Protein AF-A0A355XW34-F1 (afdb_monomer_lite)

Secondary structure (DSSP, 8-state):
-EEE--S--SSEEEEEEEEEPGGGT-TTS-----EEEEEEEEE-TTS-EEEEE--EEPTTS-EE--EE-S-SSS-EEEEEEEEEEPSS--TT---TTSEEEEEEE---GGGGGTS-SPPEEEEEEEEEEPP-----------

Structure (mmCIF, N/CA/C/O backbone):
data_AF-A0A355XW34-F1
#
_entry.id   AF-A0A355XW34-F1
#
loop_
_atom_site.group_PDB
_atom_site.id
_atom_site.type_symbol
_atom_site.label_atom_id
_atom_site.label_alt_id
_atom_site.label_comp_id
_atom_site.label_asym_id
_atom_site.label_entity_id
_atom_site.label_seq_id
_atom_site.pdbx_PDB_ins_code
_atom_site.Cartn_x
_atom_site.Cartn_y
_atom_site.Cartn_z
_atom_site.occupancy
_atom_site.B_iso_or_equiv
_atom_site.auth_seq_id
_atom_site.auth_comp_id
_atom_site.auth_asym_id
_atom_site.auth_atom_id
_atom_site.pdbx_PDB_model_num
ATOM 1 N N . MET A 1 1 ? 3.059 8.278 -4.458 1.00 77.88 1 MET A N 1
ATOM 2 C CA . MET A 1 1 ? 1.829 8.080 -5.252 1.00 77.88 1 MET A CA 1
ATOM 3 C C . MET A 1 1 ? 0.678 7.808 -4.298 1.00 77.88 1 MET A C 1
ATOM 5 O O . MET A 1 1 ? 0.913 7.132 -3.307 1.00 77.88 1 MET A O 1
ATOM 9 N N . LYS A 1 2 ? -0.514 8.365 -4.538 1.00 82.12 2 LYS A N 1
ATOM 10 C CA . LYS A 1 2 ? -1.684 8.232 -3.653 1.00 82.12 2 LYS A CA 1
ATOM 11 C C . LYS A 1 2 ? -2.803 7.525 -4.416 1.00 82.12 2 LYS A C 1
ATOM 13 O O . LYS A 1 2 ? -3.147 7.956 -5.510 1.00 82.12 2 LYS A O 1
ATOM 18 N N . PHE A 1 3 ? -3.350 6.472 -3.833 1.00 83.56 3 PHE A N 1
ATOM 19 C CA . PHE A 1 3 ? -4.404 5.644 -4.402 1.00 83.56 3 PHE A CA 1
ATOM 20 C C . PHE A 1 3 ? -5.641 5.714 -3.522 1.00 83.56 3 PHE A C 1
ATOM 22 O O . PHE A 1 3 ? -5.527 5.609 -2.303 1.00 83.56 3 PHE A O 1
ATOM 29 N N . ARG A 1 4 ? -6.819 5.881 -4.121 1.00 82.69 4 ARG A N 1
ATOM 30 C CA . ARG A 1 4 ? -8.092 5.828 -3.393 1.00 82.69 4 ARG A CA 1
ATOM 31 C C . ARG A 1 4 ? -8.431 4.370 -3.077 1.00 82.69 4 ARG A C 1
ATOM 33 O O . ARG A 1 4 ? -8.334 3.522 -3.958 1.00 82.69 4 ARG A O 1
ATOM 40 N N . LEU A 1 5 ? -8.850 4.098 -1.842 1.00 81.31 5 LEU A N 1
ATOM 41 C CA . LEU A 1 5 ? -9.427 2.808 -1.459 1.00 81.31 5 LEU A CA 1
ATOM 42 C C . LEU A 1 5 ? -10.957 2.947 -1.491 1.00 81.31 5 LEU A C 1
ATOM 44 O O . LEU A 1 5 ? -11.540 3.648 -0.662 1.00 81.31 5 LEU A O 1
ATOM 48 N N . ALA A 1 6 ? -11.597 2.354 -2.499 1.00 74.94 6 ALA A N 1
ATOM 49 C CA . ALA A 1 6 ? -13.052 2.373 -2.656 1.00 74.94 6 ALA A CA 1
ATOM 50 C C . ALA A 1 6 ? -13.717 1.244 -1.848 1.00 74.94 6 ALA A C 1
ATOM 52 O O . ALA A 1 6 ? -13.070 0.248 -1.531 1.00 74.94 6 ALA A O 1
ATOM 53 N N . ASP A 1 7 ? -14.993 1.434 -1.497 1.00 73.88 7 ASP A N 1
ATOM 54 C CA . ASP A 1 7 ? -15.876 0.415 -0.899 1.00 73.88 7 ASP A CA 1
ATOM 55 C C . ASP A 1 7 ? -15.342 -0.292 0.359 1.00 73.88 7 ASP A C 1
ATOM 57 O O . ASP A 1 7 ? -15.675 -1.440 0.664 1.00 73.88 7 ASP A O 1
ATOM 61 N N . VAL A 1 8 ? -14.517 0.417 1.129 1.00 78.00 8 VAL A N 1
ATOM 62 C CA . VAL A 1 8 ? -13.959 -0.085 2.384 1.00 78.00 8 VAL A CA 1
ATOM 63 C C . VAL A 1 8 ? -15.063 -0.186 3.436 1.00 78.00 8 VAL A C 1
ATOM 65 O O . VAL A 1 8 ? -15.675 0.817 3.807 1.00 78.00 8 VAL A O 1
ATOM 68 N N . LYS A 1 9 ? -15.314 -1.392 3.953 1.00 78.94 9 LYS A N 1
ATOM 69 C CA . LYS A 1 9 ? -16.219 -1.601 5.092 1.00 78.94 9 LYS A CA 1
ATOM 70 C C . LYS A 1 9 ? -15.447 -1.483 6.407 1.00 78.94 9 LYS A C 1
ATOM 72 O O . LYS A 1 9 ? -14.232 -1.638 6.434 1.00 78.94 9 LYS A O 1
ATOM 77 N N . SER A 1 10 ? -16.148 -1.254 7.515 1.00 77.88 10 SER A N 1
ATOM 78 C CA . SER A 1 10 ? -15.527 -1.271 8.847 1.00 77.88 10 SER A CA 1
ATOM 79 C C . SER A 1 10 ? -15.329 -2.721 9.315 1.00 77.88 10 SER A C 1
ATOM 81 O O . SER A 1 10 ? -16.081 -3.261 10.122 1.00 77.88 10 SER A O 1
ATOM 83 N N . THR A 1 11 ? -14.359 -3.404 8.712 1.00 80.19 11 THR A N 1
ATOM 84 C CA . THR A 1 11 ? -13.912 -4.744 9.115 1.00 80.19 11 THR A CA 1
ATOM 85 C C . THR A 1 11 ? -12.387 -4.833 9.040 1.00 80.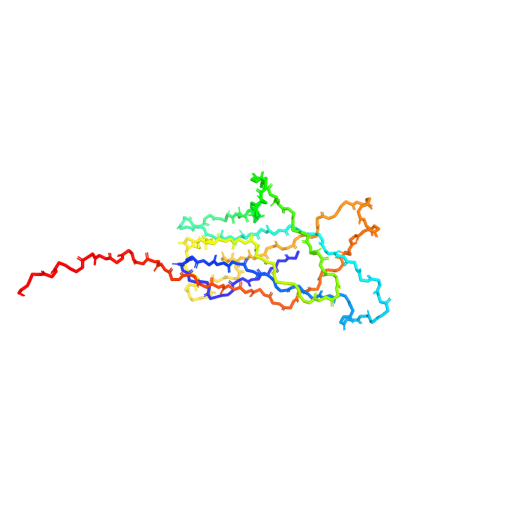19 11 THR A C 1
ATOM 87 O O . THR A 1 11 ? -11.726 -3.894 8.591 1.00 80.19 11 THR A O 1
ATOM 90 N N . ALA A 1 12 ? -11.821 -5.940 9.520 1.00 84.81 12 ALA A N 1
ATOM 91 C CA . ALA A 1 12 ? -10.399 -6.232 9.399 1.00 84.81 12 ALA A CA 1
ATOM 92 C C . ALA A 1 12 ? -10.055 -6.627 7.957 1.00 84.81 12 ALA A C 1
ATOM 94 O O . ALA A 1 12 ? -10.725 -7.478 7.365 1.00 84.81 12 ALA A O 1
ATOM 95 N N . TYR A 1 13 ? -8.992 -6.042 7.411 1.00 85.31 13 TYR A N 1
ATOM 96 C CA . TYR A 1 13 ? -8.445 -6.400 6.108 1.00 85.31 13 TYR A CA 1
ATOM 97 C C . TYR A 1 13 ? -6.949 -6.677 6.192 1.00 85.31 13 TYR A C 1
ATOM 99 O O . TYR A 1 13 ? -6.201 -5.965 6.864 1.00 85.31 13 TYR A O 1
ATOM 107 N N . ASP A 1 14 ? -6.506 -7.657 5.413 1.00 87.19 14 ASP A N 1
ATOM 108 C CA . ASP A 1 14 ? -5.125 -7.698 4.955 1.00 87.19 14 ASP A CA 1
ATOM 109 C C . ASP A 1 14 ? -5.027 -6.816 3.701 1.00 87.19 14 ASP A C 1
ATOM 111 O O . ASP A 1 14 ? -5.652 -7.090 2.670 1.00 87.19 14 ASP A O 1
ATOM 115 N N . VAL A 1 15 ? -4.280 -5.718 3.812 1.00 86.19 15 VAL A N 1
ATOM 116 C CA . VAL A 1 15 ? -4.051 -4.765 2.722 1.00 86.19 15 VAL A CA 1
ATOM 117 C C . VAL A 1 15 ? -2.803 -5.202 1.974 1.00 86.19 15 VAL A C 1
ATOM 119 O O . VAL A 1 15 ? -1.700 -5.139 2.520 1.00 86.19 15 VAL A O 1
ATOM 122 N N . CYS A 1 16 ? -2.965 -5.617 0.723 1.00 87.69 16 CYS A N 1
ATOM 123 C CA . CYS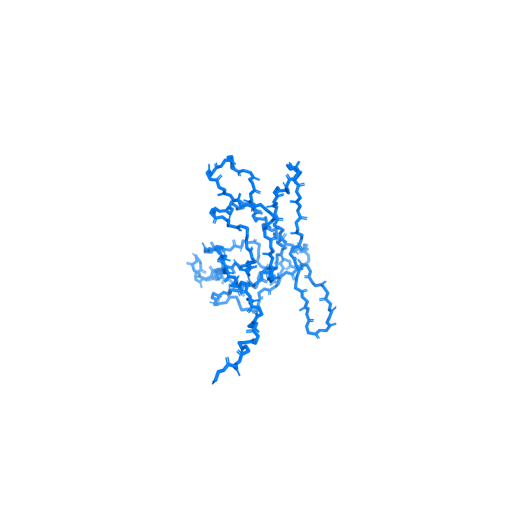 A 1 16 ? -1.874 -6.064 -0.134 1.00 87.69 16 CYS A CA 1
ATOM 124 C C . CYS A 1 16 ? -1.741 -5.174 -1.371 1.00 87.69 16 CYS A C 1
ATOM 126 O O . CYS A 1 16 ? -2.718 -4.609 -1.860 1.00 87.69 16 CYS A O 1
ATOM 128 N N . VAL A 1 17 ? -0.534 -5.096 -1.918 1.00 87.81 17 VAL A N 1
ATOM 129 C CA . VAL A 1 17 ? -0.273 -4.507 -3.234 1.00 87.81 17 VAL A CA 1
ATOM 130 C C . VAL A 1 17 ? 0.320 -5.563 -4.153 1.00 87.81 17 VAL A C 1
ATOM 132 O O . VAL A 1 17 ? 1.177 -6.340 -3.732 1.00 87.81 17 VAL A O 1
ATOM 135 N N . VAL A 1 18 ? -0.145 -5.587 -5.399 1.00 86.94 18 VAL A N 1
ATOM 136 C CA . VAL A 1 18 ? 0.409 -6.430 -6.458 1.00 86.94 18 VAL A CA 1
ATOM 137 C C . VAL A 1 18 ? 1.363 -5.583 -7.288 1.00 86.94 18 VAL A C 1
ATOM 139 O O . VAL A 1 18 ? 0.971 -4.579 -7.890 1.00 86.94 18 VAL A O 1
ATOM 142 N N . LEU A 1 19 ? 2.632 -5.971 -7.273 1.00 85.12 19 LEU A N 1
ATOM 143 C CA . LEU A 1 19 ? 3.716 -5.280 -7.953 1.00 85.12 19 LEU A CA 1
ATOM 144 C C . LEU A 1 19 ? 4.095 -6.034 -9.216 1.00 85.12 19 LEU A C 1
ATOM 146 O O . LEU A 1 19 ? 4.256 -7.254 -9.209 1.00 85.12 19 LEU A O 1
ATOM 150 N N . LEU A 1 20 ? 4.263 -5.274 -10.291 1.00 81.75 20 LEU A N 1
ATOM 151 C CA . LEU A 1 20 ? 4.641 -5.795 -11.591 1.00 81.75 20 LEU A CA 1
ATOM 152 C C . LEU A 1 20 ? 6.150 -5.636 -11.817 1.00 81.75 20 LEU A C 1
ATOM 154 O O . LEU A 1 20 ? 6.715 -4.587 -11.483 1.00 81.75 20 LEU A O 1
ATOM 158 N N . PRO A 1 21 ? 6.825 -6.640 -12.391 1.00 77.50 21 PRO A N 1
ATOM 159 C CA . PRO A 1 21 ? 8.219 -6.521 -12.800 1.00 77.50 21 PRO A CA 1
ATOM 160 C C . PRO A 1 21 ? 8.387 -5.552 -13.985 1.00 77.50 21 PRO A C 1
ATOM 162 O O . PRO A 1 21 ? 7.462 -5.315 -14.762 1.00 77.50 21 PRO A O 1
ATOM 165 N N . GLN A 1 22 ? 9.579 -4.961 -14.126 1.00 73.94 22 GLN A N 1
ATOM 166 C CA . GLN A 1 22 ? 9.849 -3.955 -15.174 1.00 73.94 22 GLN A CA 1
ATOM 167 C C . GLN A 1 22 ? 9.909 -4.544 -16.583 1.00 73.94 22 GLN A C 1
ATOM 169 O O . GLN A 1 22 ? 9.676 -3.836 -17.558 1.00 73.94 22 GLN A O 1
ATOM 174 N N . ASN A 1 23 ? 10.181 -5.844 -16.676 1.00 71.56 23 ASN A N 1
ATOM 175 C CA . ASN A 1 23 ? 10.228 -6.588 -17.932 1.00 71.56 23 ASN A CA 1
ATOM 176 C C . ASN A 1 23 ? 8.883 -6.610 -18.686 1.00 71.56 23 ASN A C 1
ATOM 178 O O . ASN A 1 23 ? 8.866 -6.932 -19.869 1.00 71.56 23 ASN A O 1
ATOM 182 N N . ILE A 1 24 ? 7.768 -6.259 -18.031 1.00 72.00 24 ILE A N 1
ATOM 183 C CA . ILE A 1 24 ? 6.450 -6.148 -18.672 1.00 72.00 24 ILE A CA 1
ATOM 184 C C . ILE A 1 24 ? 6.390 -4.959 -19.635 1.00 72.00 24 ILE A C 1
ATOM 186 O O . ILE A 1 24 ? 5.700 -5.032 -20.649 1.00 72.00 24 ILE A O 1
ATOM 190 N N . THR A 1 25 ? 7.089 -3.863 -19.331 1.00 70.44 25 THR A N 1
ATOM 191 C CA . THR A 1 25 ? 7.111 -2.670 -20.188 1.00 70.44 25 THR A CA 1
ATOM 192 C C . THR A 1 25 ? 8.360 -2.593 -21.054 1.00 70.44 25 THR A C 1
ATOM 194 O O . THR A 1 25 ? 8.281 -2.078 -22.167 1.00 70.44 25 THR A O 1
ATOM 197 N N . ASP A 1 26 ? 9.489 -3.117 -20.576 1.00 69.94 26 ASP A N 1
ATOM 198 C CA . ASP A 1 26 ? 10.754 -3.141 -21.308 1.00 69.94 26 ASP A CA 1
ATOM 199 C C . ASP A 1 26 ? 11.464 -4.497 -21.123 1.00 69.94 26 ASP A C 1
ATOM 201 O O . ASP A 1 26 ? 12.061 -4.737 -20.068 1.00 69.94 26 ASP A O 1
ATOM 205 N N . PRO A 1 27 ? 11.421 -5.391 -22.130 1.00 68.69 27 PRO A N 1
ATOM 206 C CA . PRO A 1 27 ? 12.035 -6.717 -22.062 1.00 68.69 27 PRO A CA 1
ATOM 207 C C . PRO A 1 27 ? 13.558 -6.702 -21.863 1.00 68.69 27 PRO A C 1
ATOM 209 O O . PRO A 1 27 ? 14.110 -7.699 -21.399 1.00 68.69 27 PRO A O 1
ATOM 212 N N . GLU A 1 28 ? 14.239 -5.604 -22.209 1.00 67.38 28 GLU A N 1
ATOM 213 C CA . GLU A 1 28 ? 15.695 -5.464 -22.068 1.00 67.38 28 GLU A CA 1
ATOM 214 C C . GLU A 1 28 ? 16.103 -4.732 -20.780 1.00 67.38 28 GLU A C 1
ATOM 216 O O . GLU A 1 28 ? 17.293 -4.654 -20.449 1.00 67.38 28 GLU A O 1
ATOM 221 N N . ALA A 1 29 ? 15.139 -4.211 -20.015 1.00 65.38 29 ALA A N 1
ATOM 222 C CA . ALA A 1 29 ? 15.429 -3.523 -18.770 1.00 65.38 29 ALA A CA 1
ATOM 223 C C . ALA A 1 29 ? 16.057 -4.472 -17.742 1.00 65.38 29 ALA A C 1
ATOM 225 O O . ALA A 1 29 ? 15.572 -5.571 -17.467 1.00 65.38 29 ALA A O 1
ATOM 226 N N . ALA A 1 30 ? 17.130 -4.004 -17.100 1.00 64.62 30 ALA A N 1
ATOM 227 C CA . ALA A 1 30 ? 17.755 -4.723 -16.000 1.00 64.62 30 ALA A CA 1
ATOM 228 C C . ALA A 1 30 ? 16.735 -4.939 -14.868 1.00 64.62 30 ALA A C 1
ATOM 230 O O . ALA A 1 30 ? 16.331 -3.981 -14.204 1.00 64.62 30 ALA A O 1
ATOM 231 N N . ALA A 1 31 ? 16.356 -6.197 -14.634 1.00 66.62 31 ALA A N 1
ATOM 232 C CA . ALA A 1 31 ? 15.427 -6.588 -13.583 1.00 66.62 31 ALA A CA 1
ATOM 233 C C . ALA A 1 31 ? 16.015 -6.239 -12.206 1.00 66.62 31 ALA A C 1
ATOM 235 O O . ALA A 1 31 ? 16.870 -6.944 -11.666 1.00 66.62 31 ALA A O 1
ATOM 236 N N . LYS A 1 32 ? 15.576 -5.110 -11.645 1.00 72.75 32 LYS A N 1
ATOM 237 C CA . LYS A 1 32 ? 15.990 -4.627 -10.325 1.00 72.75 32 LYS A CA 1
ATOM 238 C C . LYS A 1 32 ? 14.822 -4.692 -9.347 1.00 72.75 32 LYS A C 1
ATOM 240 O O . LYS A 1 32 ? 13.714 -4.307 -9.719 1.00 72.75 32 LYS A O 1
ATOM 245 N N . PRO A 1 33 ? 15.062 -5.113 -8.095 1.00 74.56 33 PRO A N 1
ATOM 246 C CA . PRO A 1 33 ? 14.031 -5.128 -7.067 1.00 74.56 33 PRO A CA 1
ATOM 247 C C . PRO A 1 33 ? 13.534 -3.714 -6.738 1.00 74.56 33 PRO A C 1
ATOM 249 O O . PRO A 1 33 ? 14.206 -2.710 -7.009 1.00 74.56 33 PRO A O 1
ATOM 252 N N . TYR A 1 34 ? 12.367 -3.630 -6.106 1.00 77.69 34 TYR A N 1
ATOM 253 C CA . TYR A 1 34 ? 11.765 -2.378 -5.657 1.00 77.69 34 TYR A CA 1
ATOM 254 C C . TYR A 1 34 ? 11.972 -2.182 -4.161 1.00 77.69 34 TYR A C 1
ATOM 256 O O . TYR A 1 34 ? 11.950 -3.142 -3.395 1.00 77.69 34 TYR A O 1
ATOM 264 N N . GLN A 1 35 ? 12.123 -0.924 -3.746 1.00 80.88 35 GLN A N 1
ATOM 265 C CA . GLN A 1 35 ? 12.163 -0.535 -2.338 1.00 80.88 35 GLN A CA 1
ATOM 266 C C . GLN A 1 35 ? 11.208 0.632 -2.093 1.00 80.88 35 GLN A C 1
ATOM 268 O O . GLN A 1 35 ? 11.396 1.740 -2.611 1.00 80.88 35 GLN A O 1
ATOM 273 N N . PHE A 1 36 ? 10.190 0.408 -1.268 1.00 82.56 36 PHE A N 1
ATOM 274 C CA . PHE A 1 36 ? 9.137 1.391 -1.044 1.00 82.56 36 PHE A CA 1
ATOM 275 C C . PHE A 1 36 ? 8.613 1.391 0.390 1.00 82.56 36 PHE A C 1
ATOM 277 O O . PHE A 1 36 ? 8.857 0.489 1.182 1.00 82.56 36 PHE A O 1
ATOM 284 N N . LYS A 1 37 ? 7.927 2.473 0.736 1.00 85.44 37 LYS A N 1
ATOM 285 C CA . LYS A 1 37 ? 7.165 2.669 1.965 1.00 85.44 37 LYS A CA 1
ATOM 286 C C . LYS A 1 37 ? 5.694 2.755 1.604 1.00 85.44 37 LYS A C 1
ATOM 288 O O . LYS A 1 37 ? 5.355 3.253 0.528 1.00 85.44 37 LYS A O 1
ATOM 293 N N . ALA A 1 38 ? 4.848 2.297 2.510 1.00 85.56 38 ALA A N 1
ATOM 294 C CA . ALA A 1 38 ? 3.409 2.369 2.362 1.00 85.56 38 ALA A CA 1
ATOM 295 C C . ALA A 1 38 ? 2.788 3.025 3.597 1.00 85.56 38 ALA A C 1
ATOM 297 O O . ALA A 1 38 ? 3.181 2.726 4.722 1.00 85.56 38 ALA A O 1
ATOM 298 N N . ASP A 1 39 ? 1.812 3.896 3.382 1.00 86.44 39 ASP A N 1
ATOM 299 C CA . ASP A 1 39 ? 1.057 4.553 4.442 1.00 86.44 39 ASP A CA 1
ATOM 300 C C . ASP A 1 39 ? -0.434 4.534 4.083 1.00 86.44 39 ASP A C 1
ATOM 302 O O . ASP A 1 39 ? -0.822 4.966 2.998 1.00 86.44 39 ASP A O 1
ATOM 306 N N . ILE A 1 40 ? -1.280 4.040 4.984 1.00 84.56 40 ILE A N 1
ATOM 307 C CA . ILE A 1 40 ? -2.739 4.060 4.838 1.00 84.56 40 ILE A CA 1
ATOM 308 C C . ILE A 1 40 ? -3.266 5.313 5.529 1.00 84.56 40 ILE A C 1
ATOM 310 O O . ILE A 1 40 ? -3.253 5.417 6.752 1.00 84.56 40 ILE A O 1
ATOM 314 N N . GLY A 1 41 ? -3.747 6.269 4.751 1.00 84.06 41 GLY A N 1
ATOM 315 C CA . GLY A 1 41 ? -4.520 7.390 5.254 1.00 84.06 41 GLY A CA 1
ATOM 316 C C . GLY A 1 41 ? -5.993 7.040 5.389 1.00 84.06 41 GLY A C 1
ATOM 317 O O . GLY A 1 41 ? -6.581 6.438 4.490 1.00 84.06 41 GLY A O 1
ATOM 318 N N . TYR A 1 42 ? -6.586 7.435 6.507 1.00 82.88 42 TYR A N 1
ATOM 319 C CA . TYR A 1 42 ? -7.996 7.226 6.803 1.00 82.88 42 TYR A CA 1
ATOM 320 C C . TYR A 1 42 ? -8.551 8.381 7.636 1.00 82.88 42 TYR A C 1
ATOM 322 O O . TYR A 1 42 ? -7.803 9.110 8.289 1.00 82.88 42 TYR A O 1
ATOM 330 N N . ILE A 1 43 ? -9.869 8.538 7.629 1.00 78.9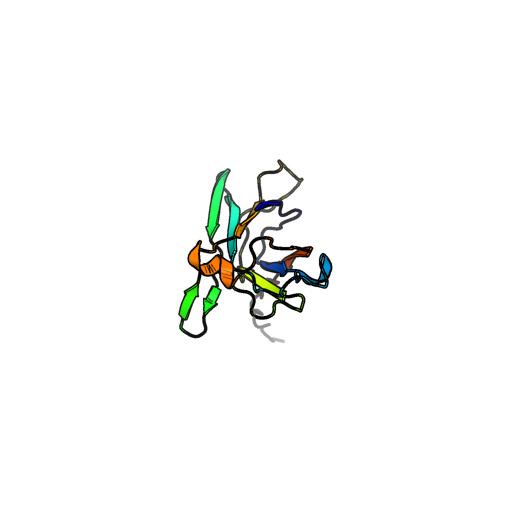4 43 ILE A N 1
ATOM 331 C CA . ILE A 1 43 ? -10.579 9.451 8.524 1.00 78.94 43 ILE A CA 1
ATOM 332 C C . ILE A 1 43 ? -11.127 8.641 9.701 1.00 78.94 43 ILE A C 1
ATOM 334 O O . ILE A 1 43 ? -11.751 7.595 9.506 1.00 78.94 43 ILE A O 1
ATOM 338 N N . ASP A 1 44 ? -10.842 9.080 10.927 1.00 74.31 44 ASP A N 1
ATOM 339 C CA . ASP A 1 44 ? -11.376 8.431 12.126 1.00 74.31 44 ASP A CA 1
ATOM 340 C C . ASP A 1 44 ? -12.845 8.798 12.393 1.00 74.31 44 ASP A C 1
ATOM 342 O O . ASP A 1 44 ? -13.435 9.630 11.705 1.00 74.31 44 ASP A O 1
ATOM 346 N N . GLU A 1 45 ? -13.446 8.171 13.404 1.00 74.75 45 GLU A N 1
ATOM 347 C CA . GLU A 1 45 ? -14.841 8.412 13.807 1.00 74.75 45 GLU A CA 1
ATOM 348 C C . GLU A 1 45 ? -15.124 9.879 14.182 1.00 74.75 45 GLU A C 1
ATOM 350 O O . GLU A 1 45 ? -16.260 10.334 14.085 1.00 74.75 45 GLU A O 1
ATOM 355 N N . ASN A 1 46 ? -14.089 10.639 14.553 1.00 74.94 46 ASN A N 1
ATOM 356 C CA . ASN A 1 46 ? -14.180 12.052 14.913 1.00 74.94 46 ASN A CA 1
ATOM 357 C C . ASN A 1 46 ? -13.960 12.987 13.710 1.00 74.94 46 ASN A C 1
ATOM 359 O O . ASN A 1 46 ? -13.874 14.203 13.883 1.00 74.94 46 ASN A O 1
ATOM 363 N N . GLY A 1 47 ? -13.821 12.447 12.494 1.00 70.62 47 GLY A N 1
ATOM 364 C CA . GLY A 1 47 ? -13.544 13.229 11.291 1.00 70.62 47 GLY A CA 1
ATOM 365 C C . GLY A 1 47 ? -12.082 13.674 11.155 1.00 70.62 47 GLY A C 1
ATOM 366 O O . GLY A 1 47 ? -11.759 14.456 10.257 1.00 70.62 47 GLY A O 1
ATOM 367 N N . ALA A 1 48 ? -11.172 13.194 12.011 1.00 78.19 48 ALA A N 1
ATOM 368 C CA . ALA A 1 48 ? -9.764 13.562 11.952 1.00 78.19 48 ALA A CA 1
ATOM 369 C C . ALA A 1 48 ? -9.008 12.698 10.932 1.00 78.19 48 ALA A C 1
ATOM 371 O O . ALA A 1 48 ? -9.061 11.466 10.962 1.00 78.19 48 ALA A O 1
ATOM 372 N N . LYS A 1 49 ? -8.243 13.347 10.043 1.00 80.00 49 LYS A N 1
ATOM 373 C CA . LYS A 1 49 ? -7.357 12.662 9.090 1.00 80.00 49 LYS A CA 1
ATOM 374 C C . LYS A 1 49 ? -6.185 12.037 9.848 1.00 80.00 49 LYS A C 1
ATOM 376 O O . LYS A 1 49 ? -5.360 12.748 10.421 1.00 80.00 49 LYS A O 1
ATOM 381 N N . LYS A 1 50 ? -6.092 10.711 9.823 1.00 82.00 50 LYS A N 1
ATOM 382 C CA . LYS A 1 50 ? -4.990 9.928 10.388 1.00 82.00 50 LYS A CA 1
ATOM 383 C C . LYS A 1 50 ? -4.242 9.190 9.286 1.00 82.00 50 LYS A C 1
ATOM 385 O O . LYS A 1 50 ? -4.772 8.913 8.214 1.00 82.00 50 LYS A O 1
ATOM 390 N N . SER A 1 51 ? -2.979 8.886 9.559 1.00 83.44 51 SER A N 1
ATOM 391 C CA . SER A 1 51 ? -2.125 8.089 8.682 1.00 83.44 51 SER A CA 1
ATOM 392 C C . SER A 1 51 ? -1.524 6.951 9.489 1.00 83.44 51 SER A C 1
ATOM 394 O O . SER A 1 51 ? -0.935 7.176 10.546 1.00 83.44 51 SER A O 1
ATOM 396 N N . TYR A 1 52 ? -1.680 5.732 8.995 1.00 82.88 52 TYR A N 1
ATOM 397 C CA . TYR A 1 52 ? -1.061 4.533 9.525 1.00 82.88 52 TYR A CA 1
ATOM 398 C C . TYR A 1 52 ? 0.123 4.155 8.646 1.00 82.88 52 TYR A C 1
ATOM 400 O O . TYR A 1 52 ? -0.051 3.786 7.486 1.00 82.88 52 TYR A O 1
ATOM 408 N N . THR A 1 53 ? 1.330 4.235 9.198 1.00 84.50 53 THR A N 1
ATOM 409 C CA . THR A 1 53 ? 2.522 3.747 8.505 1.00 84.50 53 THR A CA 1
ATOM 410 C C . THR A 1 53 ? 2.537 2.229 8.516 1.00 84.50 53 THR A C 1
ATOM 412 O O . THR A 1 53 ? 2.657 1.606 9.574 1.00 84.50 53 THR A O 1
ATOM 415 N N . CYS A 1 54 ? 2.436 1.646 7.323 1.00 80.81 54 CYS A N 1
ATOM 416 C CA . CYS A 1 54 ? 2.508 0.212 7.124 1.00 80.81 54 CYS A CA 1
ATOM 417 C C . CYS A 1 54 ? 3.905 -0.281 7.491 1.00 80.81 54 CYS A C 1
ATOM 419 O O . CYS A 1 54 ? 4.926 0.274 7.074 1.00 80.81 54 CYS A O 1
ATOM 421 N N . SER A 1 55 ? 3.952 -1.345 8.276 1.00 76.62 55 SER A N 1
ATOM 422 C CA . SER A 1 55 ? 5.198 -1.983 8.669 1.00 76.62 55 SER A CA 1
ATOM 423 C C . SER A 1 55 ? 4.965 -3.467 8.820 1.00 76.62 55 SER A C 1
ATOM 425 O O . SER A 1 55 ? 3.965 -3.852 9.428 1.00 76.62 55 SER A O 1
ATOM 427 N N . TRP A 1 56 ? 5.905 -4.282 8.355 1.00 66.19 56 TRP A N 1
ATOM 428 C CA . TRP A 1 56 ? 5.908 -5.693 8.703 1.00 66.19 56 TRP A CA 1
ATOM 429 C C . TRP A 1 56 ? 6.804 -5.940 9.914 1.00 66.19 56 TRP A C 1
ATOM 431 O O . TRP A 1 56 ? 7.739 -5.182 10.206 1.00 66.19 56 TRP A O 1
ATOM 441 N N . ILE A 1 57 ? 6.530 -7.040 10.604 1.00 61.81 57 ILE A N 1
ATOM 442 C CA . ILE A 1 57 ? 7.428 -7.605 11.607 1.00 61.81 57 ILE A CA 1
ATOM 443 C C . ILE A 1 57 ? 8.242 -8.684 10.898 1.00 61.81 57 ILE A C 1
ATOM 445 O O . ILE A 1 57 ? 7.679 -9.627 10.353 1.00 61.81 57 ILE A O 1
ATOM 449 N N . ASP A 1 58 ? 9.555 -8.483 10.836 1.00 59.34 58 ASP A N 1
ATOM 450 C CA . ASP A 1 58 ? 10.488 -9.467 10.284 1.00 59.34 58 ASP A CA 1
ATOM 451 C C . ASP A 1 58 ? 10.622 -10.655 11.257 1.00 59.34 58 ASP A C 1
ATOM 453 O O . ASP A 1 58 ? 10.361 -10.491 12.450 1.00 59.34 58 ASP A O 1
ATOM 457 N N . GLU A 1 59 ? 11.107 -11.815 10.807 1.00 57.00 59 GLU A N 1
ATOM 458 C CA . GLU A 1 59 ? 11.303 -13.029 11.632 1.00 57.00 59 GLU A CA 1
ATOM 459 C C . GLU A 1 59 ? 12.170 -12.767 12.882 1.00 57.00 59 GLU A C 1
ATOM 461 O O . GLU A 1 59 ? 12.102 -13.475 13.883 1.00 57.00 59 GLU A O 1
ATOM 466 N N . LYS A 1 60 ? 12.962 -11.688 12.854 1.00 62.91 60 LYS A N 1
ATOM 467 C CA . LYS A 1 60 ? 13.796 -11.196 13.962 1.00 62.91 60 LYS A CA 1
ATOM 468 C C . LYS A 1 60 ? 13.106 -10.154 14.859 1.00 62.91 60 LYS A C 1
ATOM 470 O O . LYS A 1 60 ? 13.799 -9.411 15.554 1.00 62.91 60 LYS A O 1
ATOM 475 N N . ASN A 1 61 ? 11.777 -10.036 14.815 1.00 56.53 61 ASN A N 1
ATOM 476 C CA . ASN A 1 61 ? 10.968 -9.042 15.538 1.00 56.53 61 ASN A CA 1
ATOM 477 C C . ASN A 1 61 ? 11.357 -7.573 15.284 1.00 56.53 61 ASN A C 1
ATOM 479 O O . ASN A 1 61 ? 11.070 -6.684 16.088 1.00 56.53 61 ASN A O 1
ATOM 483 N N . LYS A 1 62 ? 12.008 -7.276 14.154 1.00 57.16 62 LYS A N 1
ATOM 484 C CA . LYS A 1 62 ? 12.325 -5.896 13.774 1.00 57.16 62 LYS A CA 1
ATOM 485 C C . LYS A 1 62 ? 11.178 -5.322 12.954 1.00 57.16 62 LYS A C 1
ATOM 487 O O . LYS A 1 62 ? 10.822 -5.871 11.915 1.00 57.16 62 LYS A O 1
ATOM 492 N N . LYS A 1 63 ? 10.624 -4.199 13.419 1.00 62.03 63 LYS A N 1
ATOM 493 C CA . LYS A 1 63 ? 9.613 -3.426 12.690 1.00 62.03 63 LYS A CA 1
ATOM 494 C C . LYS A 1 63 ? 10.279 -2.775 11.480 1.00 62.03 63 LYS A C 1
ATOM 496 O O . LYS A 1 63 ? 11.008 -1.793 11.626 1.00 62.03 63 LYS A O 1
ATOM 501 N N . GLN A 1 64 ? 10.060 -3.336 10.296 1.00 67.31 64 GLN A N 1
ATOM 502 C CA . GLN A 1 64 ? 10.545 -2.751 9.052 1.00 67.31 64 GLN A CA 1
ATOM 503 C C . GLN A 1 64 ? 9.434 -1.907 8.431 1.00 67.31 64 GLN A C 1
ATOM 505 O O . GLN A 1 64 ? 8.310 -2.362 8.251 1.00 67.31 64 GLN A O 1
ATOM 510 N N . THR A 1 65 ? 9.751 -0.649 8.132 1.00 67.50 65 THR A N 1
ATOM 511 C CA . THR A 1 65 ? 8.845 0.283 7.434 1.00 67.50 65 THR A CA 1
ATOM 512 C C . THR A 1 65 ? 9.105 0.323 5.933 1.00 67.50 65 THR A C 1
ATOM 514 O O . THR A 1 65 ? 8.353 0.945 5.190 1.00 67.50 65 THR A O 1
ATOM 517 N N . LYS A 1 66 ? 10.193 -0.310 5.485 1.00 76.25 66 LYS A N 1
ATOM 518 C CA . LYS A 1 66 ? 10.575 -0.410 4.082 1.00 76.25 66 LYS A CA 1
ATOM 519 C C . LYS A 1 66 ? 10.257 -1.814 3.590 1.00 76.25 66 LYS A C 1
ATOM 521 O O . LYS A 1 66 ? 10.731 -2.786 4.168 1.00 76.25 66 LYS A O 1
ATOM 526 N N . PHE A 1 67 ? 9.487 -1.879 2.520 1.00 75.12 67 PHE A N 1
ATOM 527 C CA . PHE A 1 67 ? 9.168 -3.090 1.790 1.00 75.12 67 PHE A CA 1
ATOM 528 C C . PHE A 1 67 ? 10.173 -3.233 0.654 1.00 75.12 67 PHE A C 1
ATOM 530 O O . PHE A 1 67 ? 10.365 -2.290 -0.120 1.00 75.12 67 PHE A O 1
ATOM 537 N N . ASN A 1 68 ? 10.801 -4.402 0.572 1.00 73.38 68 ASN A N 1
ATOM 538 C CA . ASN A 1 68 ? 11.696 -4.767 -0.516 1.00 73.38 68 ASN A CA 1
ATOM 539 C C . ASN A 1 68 ? 11.097 -5.971 -1.235 1.00 73.38 68 ASN A C 1
ATOM 541 O O . ASN A 1 68 ? 10.744 -6.944 -0.570 1.00 73.38 68 ASN A O 1
ATOM 545 N N . THR A 1 69 ? 11.005 -5.920 -2.561 1.00 68.88 69 THR A N 1
ATOM 546 C CA . THR A 1 69 ? 10.691 -7.124 -3.339 1.00 68.88 69 THR A CA 1
ATOM 547 C C . THR A 1 69 ? 11.961 -7.947 -3.516 1.00 68.88 69 THR A C 1
ATOM 549 O O . THR A 1 69 ? 13.042 -7.395 -3.735 1.00 68.88 69 THR A O 1
ATOM 552 N N . ASN A 1 70 ? 11.851 -9.267 -3.378 1.00 63.22 70 ASN A N 1
ATOM 553 C CA . ASN A 1 70 ? 12.993 -10.170 -3.557 1.00 63.22 70 ASN A CA 1
ATOM 554 C C . ASN A 1 70 ? 13.152 -10.613 -5.013 1.00 63.22 70 ASN A C 1
ATOM 556 O O . ASN A 1 70 ? 14.279 -10.839 -5.450 1.00 63.22 70 ASN A O 1
ATOM 560 N N . ASP A 1 71 ? 12.049 -10.711 -5.758 1.00 67.69 71 ASP A N 1
ATOM 561 C CA . ASP A 1 71 ? 12.050 -11.184 -7.138 1.00 67.69 71 ASP A CA 1
ATOM 562 C C . ASP A 1 71 ? 11.706 -10.040 -8.109 1.00 67.69 71 ASP A C 1
ATOM 564 O O . ASP A 1 71 ? 10.599 -9.502 -8.062 1.00 67.69 71 ASP A O 1
ATOM 568 N N . PRO A 1 72 ? 12.650 -9.613 -8.964 1.00 68.12 72 PRO A N 1
ATOM 569 C CA . PRO A 1 72 ? 12.414 -8.557 -9.940 1.00 68.12 72 PRO A CA 1
ATOM 570 C C . PRO A 1 72 ? 11.860 -9.056 -11.284 1.00 68.12 72 PRO A C 1
ATOM 572 O O . PRO A 1 72 ? 11.618 -8.229 -12.164 1.00 68.12 72 PRO A O 1
ATOM 575 N N . LEU A 1 73 ? 11.708 -10.371 -11.476 1.00 70.50 73 LEU A N 1
ATOM 576 C CA . LEU A 1 73 ? 11.273 -10.989 -12.736 1.00 70.50 73 LEU A CA 1
ATOM 577 C C . LEU A 1 73 ? 9.825 -11.483 -12.696 1.00 70.50 73 LEU A C 1
ATOM 579 O O . LEU A 1 73 ? 9.212 -11.630 -13.755 1.00 70.50 73 LEU A O 1
ATOM 583 N N . HIS A 1 74 ? 9.281 -11.709 -11.502 1.00 74.62 74 HIS A N 1
ATOM 584 C CA . HIS A 1 74 ? 7.926 -12.208 -11.293 1.00 74.62 74 HIS A CA 1
ATOM 585 C C . HIS A 1 74 ? 7.027 -11.166 -10.620 1.00 74.62 74 HIS A C 1
ATOM 587 O O . HIS A 1 74 ? 7.491 -10.197 -10.019 1.00 74.62 74 HIS A O 1
ATOM 593 N N . VAL A 1 75 ? 5.714 -11.371 -10.740 1.00 75.25 75 VAL A N 1
ATOM 594 C CA . VAL A 1 75 ? 4.709 -10.582 -10.020 1.00 75.25 75 VAL A CA 1
ATOM 595 C C . VAL A 1 75 ? 4.816 -10.892 -8.529 1.00 75.25 75 VAL A C 1
ATOM 597 O O . VAL A 1 75 ? 4.728 -12.054 -8.136 1.00 75.25 75 VAL A O 1
ATOM 600 N N . ASP A 1 76 ? 4.971 -9.855 -7.707 1.00 80.88 76 ASP A N 1
ATOM 601 C CA . ASP A 1 76 ? 5.107 -9.992 -6.256 1.00 80.88 76 ASP A CA 1
ATOM 602 C C . ASP A 1 76 ? 3.881 -9.399 -5.550 1.00 80.88 76 ASP A C 1
ATOM 604 O O . ASP A 1 76 ? 3.456 -8.277 -5.838 1.00 80.88 76 ASP A O 1
ATOM 608 N N . THR A 1 77 ? 3.288 -10.158 -4.628 1.00 84.12 77 THR A N 1
ATOM 609 C CA . THR A 1 77 ? 2.160 -9.690 -3.810 1.00 84.12 77 THR A CA 1
ATOM 610 C C . THR A 1 77 ? 2.664 -9.370 -2.416 1.00 84.12 77 THR A C 1
ATOM 612 O O . THR A 1 77 ? 2.882 -10.261 -1.596 1.00 84.12 77 THR A O 1
ATOM 615 N N . VAL A 1 78 ? 2.789 -8.082 -2.116 1.00 84.19 78 VAL A N 1
ATOM 616 C CA . VAL A 1 78 ? 3.319 -7.615 -0.836 1.00 84.19 78 VAL A CA 1
ATOM 617 C C . VAL A 1 78 ? 2.169 -7.280 0.104 1.00 84.19 78 VAL A C 1
ATOM 619 O O . VAL A 1 78 ? 1.342 -6.416 -0.189 1.00 84.19 78 VAL A O 1
ATOM 622 N N . VAL A 1 79 ? 2.128 -7.940 1.263 1.00 85.31 79 VAL A N 1
ATOM 623 C CA . VAL A 1 79 ? 1.210 -7.586 2.355 1.00 85.31 79 VAL A CA 1
ATOM 624 C C . VAL A 1 79 ? 1.756 -6.346 3.062 1.00 85.31 79 VAL A C 1
ATOM 626 O O . VAL A 1 79 ? 2.823 -6.388 3.670 1.00 85.31 79 VAL A O 1
ATOM 629 N N . LEU A 1 80 ? 1.033 -5.234 2.974 1.00 84.62 80 LEU A N 1
ATOM 630 C CA . LEU A 1 80 ? 1.431 -3.945 3.540 1.00 84.62 80 LEU A CA 1
ATOM 631 C C . LEU A 1 80 ? 1.001 -3.818 4.998 1.00 84.62 80 LEU A C 1
ATOM 633 O O . LEU A 1 80 ? 1.781 -3.398 5.850 1.00 84.62 80 LEU A O 1
ATOM 637 N N . ALA A 1 81 ? -0.240 -4.195 5.285 1.00 84.06 81 ALA A N 1
ATOM 638 C CA . ALA A 1 81 ? -0.782 -4.215 6.631 1.00 84.06 81 ALA A CA 1
ATOM 639 C C . ALA A 1 81 ? -1.593 -5.494 6.816 1.00 84.06 81 ALA A C 1
ATOM 641 O O . ALA A 1 81 ? -2.402 -5.850 5.960 1.00 84.06 81 ALA A O 1
ATOM 642 N N . LYS A 1 82 ? -1.352 -6.181 7.930 1.00 83.31 82 LYS A N 1
ATOM 643 C CA . LYS A 1 82 ? -2.080 -7.385 8.320 1.00 83.31 82 LYS A CA 1
ATOM 644 C C . LYS A 1 82 ? -3.102 -7.012 9.386 1.00 83.31 82 LYS A C 1
ATOM 646 O O . LYS A 1 82 ? -2.758 -6.251 10.289 1.00 83.31 82 LYS A O 1
ATOM 651 N N . ASP A 1 83 ? -4.315 -7.547 9.283 1.00 82.81 83 ASP A N 1
ATOM 652 C CA . ASP A 1 83 ? -5.384 -7.339 10.271 1.00 82.81 83 ASP A CA 1
ATOM 653 C C . ASP A 1 83 ? -5.696 -5.849 10.538 1.00 82.81 83 ASP A C 1
ATOM 655 O O . ASP A 1 83 ? -6.055 -5.457 11.649 1.00 82.81 83 ASP A O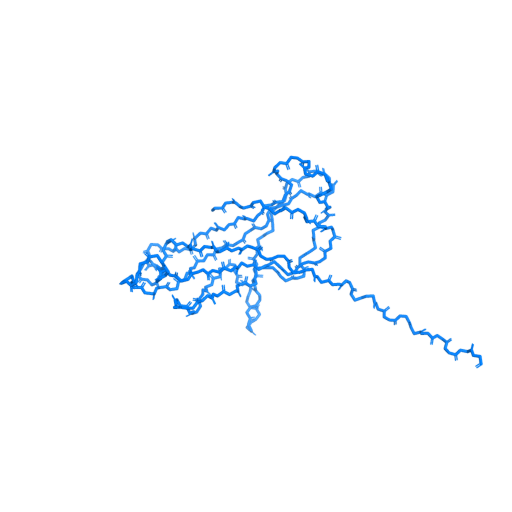 1
ATOM 659 N N . PHE A 1 84 ? -5.554 -4.988 9.523 1.00 83.12 84 PHE A N 1
ATOM 660 C CA . PHE A 1 84 ? -5.845 -3.565 9.668 1.00 83.12 84 PHE A CA 1
ATOM 661 C C . PHE A 1 84 ? -7.358 -3.342 9.688 1.00 83.12 84 PHE A C 1
ATOM 663 O O . PHE A 1 84 ? -8.058 -3.672 8.729 1.00 83.12 84 PHE A O 1
ATOM 670 N N . VAL A 1 85 ? -7.864 -2.775 10.783 1.00 83.62 85 VAL A N 1
ATOM 671 C CA . VAL A 1 85 ? -9.284 -2.453 10.945 1.00 83.62 85 VAL A CA 1
ATOM 672 C C . VAL A 1 85 ? -9.514 -1.004 10.550 1.00 83.62 85 VAL A C 1
ATOM 674 O O . VAL A 1 85 ? -8.970 -0.088 11.168 1.00 83.62 85 VAL A O 1
ATOM 677 N N . PHE A 1 86 ? -10.349 -0.791 9.536 1.00 80.94 86 PHE A N 1
ATOM 678 C CA . PHE A 1 86 ? -10.794 0.554 9.193 1.00 80.94 86 PHE A CA 1
ATOM 679 C C . PHE A 1 86 ? -11.839 1.028 10.219 1.00 80.94 86 PHE A C 1
ATOM 681 O O . PHE A 1 86 ? -12.848 0.341 10.416 1.00 80.94 86 PHE A O 1
ATOM 688 N N . PRO A 1 87 ? -11.621 2.181 10.883 1.00 75.88 87 PRO A N 1
ATOM 689 C CA . PRO A 1 87 ? -12.486 2.635 11.974 1.00 75.88 87 PRO A CA 1
ATOM 690 C C . PRO A 1 87 ? -13.871 3.054 11.480 1.00 75.88 87 PRO A C 1
ATOM 692 O O . PRO A 1 87 ? -14.861 2.892 12.177 1.00 75.88 87 PRO A O 1
ATOM 695 N N . THR A 1 88 ? -13.958 3.556 10.252 1.00 73.81 88 THR A N 1
ATOM 696 C CA . THR A 1 88 ? -15.213 3.966 9.626 1.00 73.81 88 THR A CA 1
ATOM 697 C C . THR A 1 88 ? -15.438 3.153 8.353 1.00 73.81 88 THR A C 1
ATOM 699 O O . THR A 1 88 ? -14.503 2.608 7.764 1.00 73.81 88 THR A O 1
ATOM 702 N N . CYS A 1 89 ? -16.697 3.012 7.942 1.00 73.00 89 CYS A N 1
ATOM 703 C CA . CYS A 1 89 ? -17.027 2.452 6.636 1.00 73.00 89 CYS A CA 1
ATOM 704 C C . CYS A 1 89 ? -17.182 3.585 5.619 1.00 73.00 89 CYS A C 1
ATOM 706 O O . CYS A 1 89 ? -17.688 4.660 5.940 1.00 73.00 89 CYS A O 1
ATOM 708 N N . ASN A 1 90 ? -16.764 3.346 4.380 1.00 69.38 90 ASN A N 1
ATOM 709 C CA . ASN A 1 90 ? -17.026 4.250 3.271 1.00 69.38 90 ASN A CA 1
ATOM 710 C C . ASN A 1 90 ? -18.436 3.989 2.723 1.00 69.38 90 ASN A C 1
ATOM 712 O O . ASN A 1 90 ? -18.607 3.383 1.668 1.00 69.38 90 ASN A O 1
ATOM 716 N N . TRP A 1 91 ? -19.459 4.365 3.489 1.00 56.09 91 TRP A N 1
ATOM 717 C CA . TRP A 1 91 ? -20.852 4.271 3.058 1.00 56.09 91 TRP A CA 1
ATOM 718 C C . TRP A 1 91 ? -21.192 5.518 2.218 1.00 56.09 91 TRP A C 1
ATOM 720 O O . TRP A 1 91 ? -21.034 6.639 2.693 1.00 56.09 91 TRP A O 1
ATOM 730 N N . TYR A 1 92 ? -21.633 5.322 0.968 1.00 51.22 92 TYR A N 1
ATOM 731 C CA . TYR A 1 92 ? -22.054 6.360 0.000 1.00 51.22 92 TYR A CA 1
ATOM 732 C C . TYR A 1 92 ? -20.987 7.252 -0.660 1.00 51.22 92 TYR A C 1
ATOM 734 O O . TYR A 1 92 ? -21.292 8.399 -0.975 1.00 51.22 92 TYR A O 1
ATOM 742 N N . GLU A 1 93 ? -19.768 6.766 -0.927 1.00 54.19 93 GLU A N 1
ATOM 743 C CA . GLU A 1 93 ? -18.757 7.518 -1.709 1.00 54.19 93 GLU A CA 1
ATOM 744 C C . GLU A 1 93 ? -18.586 8.989 -1.277 1.00 54.19 93 GLU A C 1
ATOM 746 O O . GLU A 1 93 ? -18.270 9.864 -2.092 1.00 54.19 93 GLU A O 1
ATOM 751 N N . GLN A 1 94 ? -18.851 9.292 -0.003 1.00 51.94 94 GLN A N 1
ATOM 752 C CA . GLN A 1 94 ? -18.912 10.664 0.462 1.00 51.94 94 GLN A CA 1
ATOM 753 C C . GLN A 1 94 ? -17.489 11.203 0.451 1.00 51.94 94 GLN A C 1
ATOM 755 O O . GLN A 1 94 ? -16.700 10.940 1.339 1.00 51.94 94 GLN A O 1
ATOM 760 N N . THR A 1 95 ? -17.165 11.950 -0.600 1.00 53.47 95 THR A N 1
ATOM 761 C CA . THR A 1 95 ? -15.897 12.641 -0.850 1.00 53.47 95 THR A CA 1
ATOM 762 C C . THR A 1 95 ? -14.659 11.747 -1.049 1.00 53.47 95 THR A C 1
ATOM 764 O O . THR A 1 95 ? -14.378 10.787 -0.336 1.00 53.47 95 THR A O 1
ATOM 767 N N . ASN A 1 96 ? -13.851 12.109 -2.050 1.00 53.88 96 ASN A N 1
ATOM 768 C CA . ASN A 1 96 ? -12.651 11.401 -2.525 1.00 53.88 96 ASN A CA 1
ATOM 769 C C . ASN A 1 96 ? -11.510 11.228 -1.491 1.00 53.88 96 ASN A C 1
ATOM 771 O O . ASN A 1 96 ? -10.415 10.799 -1.857 1.00 53.88 96 ASN A O 1
ATOM 775 N N . GLU A 1 97 ? -11.714 11.575 -0.220 1.00 58.44 97 GLU A N 1
ATOM 776 C CA . GLU A 1 97 ? -10.643 11.719 0.771 1.00 58.44 97 GLU A CA 1
ATOM 777 C C . GLU A 1 97 ? -10.709 10.754 1.958 1.00 58.44 97 GLU A C 1
ATOM 779 O O . GLU A 1 97 ? -9.794 10.772 2.780 1.00 58.44 97 GLU A O 1
ATOM 784 N N . HIS A 1 98 ? -11.735 9.904 2.054 1.00 70.38 98 HIS A N 1
ATOM 785 C CA . HIS A 1 98 ? -11.965 9.117 3.270 1.00 70.38 98 HIS A CA 1
ATOM 786 C C . HIS A 1 98 ? -10.893 8.051 3.521 1.00 70.38 98 HIS A C 1
ATOM 788 O O . HIS A 1 98 ? -10.438 7.904 4.653 1.00 70.38 98 HIS A O 1
ATOM 794 N N . PHE A 1 99 ? -10.443 7.354 2.472 1.00 77.00 99 PHE A N 1
ATOM 795 C CA . PHE A 1 99 ? -9.428 6.304 2.582 1.00 77.00 99 PHE A CA 1
ATOM 796 C C . PHE A 1 99 ? -8.474 6.329 1.397 1.00 77.00 99 PHE A C 1
ATOM 798 O O . PHE A 1 99 ? -8.889 6.309 0.233 1.00 77.00 99 PHE A O 1
ATOM 805 N N . TYR A 1 100 ? -7.178 6.348 1.685 1.00 83.69 100 TYR A N 1
ATOM 806 C CA . TYR A 1 100 ? -6.148 6.355 0.662 1.00 83.69 100 TYR A CA 1
ATOM 807 C C . TYR A 1 100 ? -4.923 5.544 1.064 1.00 83.69 100 TYR A C 1
ATOM 809 O O . TYR A 1 100 ? -4.467 5.602 2.198 1.00 83.69 100 TYR A O 1
ATOM 817 N N . LEU A 1 101 ? -4.334 4.838 0.106 1.00 83.12 101 LEU A N 1
ATOM 818 C CA . LEU A 1 101 ? -3.026 4.218 0.249 1.00 83.12 101 LEU A CA 1
ATOM 819 C C . LEU A 1 101 ? -1.980 5.104 -0.425 1.00 83.12 101 LEU A C 1
ATOM 821 O O . LEU A 1 101 ? -2.075 5.414 -1.610 1.00 83.12 101 LEU A O 1
ATOM 825 N N . THR A 1 102 ? -0.963 5.508 0.319 1.00 84.88 102 THR A N 1
ATOM 826 C CA . THR A 1 102 ? 0.182 6.246 -0.204 1.00 84.88 102 THR A CA 1
ATOM 827 C C . THR A 1 102 ? 1.361 5.299 -0.334 1.00 84.88 102 THR A C 1
ATOM 829 O O . THR A 1 102 ? 1.830 4.754 0.658 1.00 84.88 102 THR A O 1
ATOM 832 N N . LEU A 1 103 ? 1.854 5.113 -1.556 1.00 81.75 103 LEU A N 1
ATOM 833 C 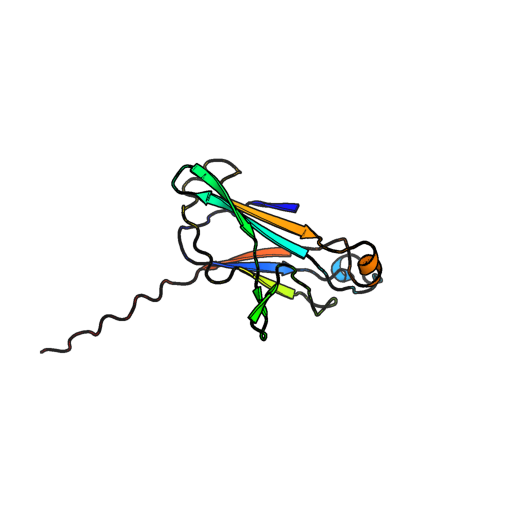CA . LEU A 1 103 ? 3.069 4.355 -1.842 1.00 81.75 103 LEU A CA 1
ATOM 834 C C . LEU A 1 103 ? 4.192 5.321 -2.208 1.00 81.75 103 LEU A C 1
ATOM 836 O O . LEU A 1 103 ? 4.077 6.103 -3.157 1.00 81.75 103 LEU A O 1
ATOM 840 N N . THR A 1 104 ? 5.282 5.272 -1.453 1.00 82.56 104 THR A N 1
ATOM 841 C CA . THR A 1 104 ? 6.423 6.177 -1.594 1.00 82.56 104 THR A CA 1
ATOM 842 C C . THR A 1 104 ? 7.681 5.369 -1.857 1.00 82.56 104 THR A C 1
ATOM 844 O O . THR A 1 104 ? 8.111 4.586 -1.015 1.00 82.56 104 THR A O 1
ATOM 847 N N . CYS A 1 105 ? 8.310 5.577 -3.012 1.00 75.81 105 CYS A N 1
ATOM 848 C CA . CYS A 1 105 ? 9.625 5.011 -3.290 1.00 75.81 105 CYS A CA 1
ATOM 849 C C . CYS A 1 105 ? 10.625 5.514 -2.235 1.00 75.81 105 CYS A C 1
ATOM 851 O O . CYS A 1 105 ? 10.817 6.719 -2.079 1.00 75.81 105 CYS A O 1
ATOM 853 N N . SER A 1 106 ? 11.242 4.596 -1.490 1.00 71.38 106 SER A N 1
ATOM 854 C CA . SER A 1 106 ? 12.067 4.919 -0.319 1.00 71.38 106 SER A CA 1
ATOM 855 C C . SER A 1 106 ? 13.496 4.402 -0.487 1.00 71.38 106 SER A C 1
ATOM 857 O O . SER A 1 106 ? 14.052 3.763 0.416 1.00 71.38 106 SER A O 1
ATOM 859 N N . MET A 1 107 ? 14.101 4.688 -1.635 1.00 70.62 107 MET A N 1
ATOM 860 C CA . MET A 1 107 ? 15.521 4.437 -1.879 1.00 70.62 107 MET A CA 1
ATOM 861 C C . MET A 1 107 ? 16.363 5.691 -1.643 1.00 70.62 107 MET A C 1
ATOM 863 O O . MET A 1 107 ? 15.956 6.808 -1.960 1.00 70.62 107 MET A O 1
ATOM 867 N N . SER A 1 108 ? 17.557 5.497 -1.102 1.00 66.69 108 SER A N 1
ATOM 868 C CA . SER A 1 108 ? 18.602 6.518 -1.056 1.00 66.69 108 SER A CA 1
ATOM 869 C C . SER A 1 108 ? 19.320 6.644 -2.407 1.00 66.69 108 SER A C 1
ATOM 871 O O . SER A 1 108 ? 19.270 5.748 -3.250 1.00 66.69 108 SER A O 1
ATOM 873 N N . ALA A 1 109 ? 20.042 7.748 -2.628 1.00 66.19 109 ALA A N 1
ATOM 874 C CA . ALA A 1 109 ? 20.804 7.952 -3.865 1.00 66.19 109 ALA A CA 1
ATOM 875 C C . ALA A 1 109 ? 21.867 6.858 -4.107 1.00 66.19 109 ALA A C 1
ATOM 877 O O . ALA A 1 109 ? 22.114 6.486 -5.254 1.00 66.19 109 ALA A O 1
ATOM 878 N N . ALA A 1 110 ? 22.446 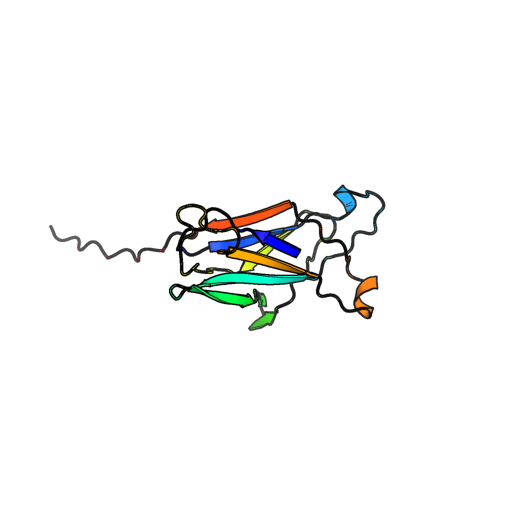6.300 -3.037 1.00 69.38 110 ALA A N 1
ATOM 879 C CA . ALA A 1 110 ? 23.407 5.197 -3.107 1.00 69.38 110 ALA A CA 1
ATOM 880 C C . ALA A 1 110 ? 22.757 3.867 -3.539 1.00 69.38 110 ALA A C 1
ATOM 882 O O . ALA A 1 110 ? 23.374 3.051 -4.221 1.00 69.38 110 ALA A O 1
ATOM 883 N N . GLU A 1 111 ? 21.485 3.674 -3.194 1.00 70.81 111 GLU A N 1
ATOM 884 C CA . GLU A 1 111 ? 20.688 2.482 -3.495 1.00 70.81 111 GLU A CA 1
ATOM 885 C C . GLU A 1 111 ? 20.161 2.453 -4.941 1.00 70.81 111 GLU A C 1
ATOM 887 O O . GLU A 1 111 ? 19.689 1.417 -5.405 1.00 70.81 111 GLU A O 1
ATOM 892 N N . ASN A 1 112 ? 20.323 3.545 -5.696 1.00 68.44 112 ASN A N 1
ATOM 893 C CA . ASN A 1 112 ? 19.864 3.686 -7.084 1.00 68.44 112 ASN A CA 1
ATOM 894 C C . ASN A 1 112 ? 20.534 2.700 -8.065 1.00 68.44 112 ASN A C 1
ATOM 896 O O . ASN A 1 112 ? 20.026 2.424 -9.151 1.00 68.44 112 ASN A O 1
ATOM 900 N N . LYS A 1 113 ? 21.703 2.159 -7.700 1.00 70.31 113 LYS A N 1
ATOM 901 C CA . LYS A 1 113 ? 22.355 1.095 -8.477 1.00 70.31 113 LYS A CA 1
ATOM 902 C C . LYS A 1 113 ? 21.682 -0.265 -8.268 1.00 70.31 113 LYS A C 1
ATOM 904 O O . LYS A 1 113 ? 21.715 -1.082 -9.183 1.00 70.31 113 LYS A O 1
ATOM 909 N N . LYS A 1 114 ? 21.067 -0.482 -7.100 1.00 72.00 114 LYS A N 1
ATOM 910 C CA . LYS A 1 114 ? 20.521 -1.768 -6.648 1.00 72.00 114 LYS A CA 1
ATOM 911 C C . LYS A 1 114 ? 19.010 -1.894 -6.855 1.00 72.00 114 LYS A C 1
ATOM 913 O O . LYS A 1 114 ? 18.559 -2.975 -7.204 1.00 72.00 114 LYS A O 1
ATOM 918 N N . TYR A 1 115 ? 18.252 -0.814 -6.676 1.00 74.00 115 TYR A N 1
ATOM 919 C CA . TYR A 1 115 ? 16.790 -0.830 -6.785 1.00 74.00 115 TYR A CA 1
ATOM 920 C C . TYR A 1 115 ? 16.294 0.047 -7.926 1.00 74.00 115 TYR A C 1
ATOM 922 O O . TYR A 1 115 ? 16.961 1.010 -8.313 1.00 74.00 115 TYR A O 1
ATOM 930 N N . SER A 1 116 ? 15.108 -0.270 -8.442 1.00 73.81 116 SER A N 1
ATOM 931 C CA . SER A 1 116 ? 14.486 0.520 -9.502 1.00 73.81 116 SER A CA 1
ATOM 932 C C . SER A 1 116 ? 13.533 1.590 -8.980 1.00 73.81 116 SER A C 1
ATOM 934 O O . SER A 1 116 ? 12.768 1.358 -8.044 1.00 73.81 116 SER A O 1
ATOM 936 N N . ARG A 1 117 ? 13.606 2.787 -9.578 1.00 72.69 117 ARG A N 1
ATOM 937 C CA . ARG A 1 117 ? 12.770 3.953 -9.228 1.00 72.69 117 ARG A CA 1
ATOM 938 C C . ARG A 1 117 ? 11.325 3.849 -9.717 1.00 72.69 117 ARG A C 1
ATOM 940 O O . ARG A 1 117 ? 10.443 4.194 -8.931 1.00 72.69 117 ARG A O 1
ATOM 947 N N . PRO A 1 118 ? 11.056 3.446 -10.975 1.00 76.19 118 PRO A N 1
ATOM 948 C CA . PRO A 1 118 ? 9.686 3.241 -11.407 1.00 76.19 118 PRO A CA 1
ATOM 949 C C . PRO A 1 118 ? 9.148 1.972 -10.756 1.00 76.19 118 PRO A C 1
ATOM 951 O O . PRO A 1 118 ? 9.673 0.885 -10.985 1.00 76.19 118 PRO A O 1
ATOM 954 N N . ILE A 1 119 ? 8.109 2.135 -9.943 1.00 77.94 119 ILE A N 1
ATOM 955 C CA . ILE A 1 119 ? 7.362 1.030 -9.349 1.00 77.94 119 ILE A CA 1
ATOM 956 C C . ILE A 1 119 ? 6.113 0.835 -10.201 1.00 77.94 119 ILE A C 1
ATOM 958 O O . ILE A 1 119 ? 5.301 1.755 -10.314 1.00 77.94 119 ILE A O 1
ATOM 962 N N . TYR A 1 120 ? 5.967 -0.352 -10.779 1.00 81.25 120 TYR A N 1
ATOM 963 C CA . TYR A 1 120 ? 4.771 -0.731 -11.521 1.00 81.25 120 TYR A CA 1
ATOM 964 C C . TYR A 1 120 ? 3.808 -1.452 -10.584 1.00 81.25 120 TYR A C 1
ATOM 966 O O . TYR A 1 120 ? 4.186 -2.389 -9.880 1.00 81.25 120 TYR A O 1
ATOM 974 N N . ILE A 1 121 ? 2.569 -0.975 -10.546 1.00 84.62 121 ILE A N 1
ATOM 975 C CA . ILE A 1 121 ? 1.517 -1.483 -9.668 1.00 84.62 121 ILE A CA 1
ATOM 976 C C . ILE A 1 121 ? 0.374 -1.917 -10.566 1.00 84.62 121 ILE A C 1
ATOM 978 O O . ILE A 1 121 ? -0.095 -1.117 -11.372 1.00 84.62 121 ILE A O 1
ATOM 982 N N . ASP A 1 122 ? -0.047 -3.167 -10.411 1.00 84.81 122 ASP A N 1
ATOM 983 C CA . ASP A 1 122 ? -1.229 -3.689 -11.092 1.00 84.81 122 ASP A CA 1
ATOM 984 C C . ASP A 1 122 ? -2.486 -3.279 -10.324 1.00 84.81 122 ASP A C 1
ATOM 986 O O . ASP A 1 122 ? -3.309 -2.494 -10.793 1.00 84.81 122 ASP A O 1
ATOM 990 N N . CYS A 1 123 ? -2.589 -3.740 -9.076 1.00 86.38 123 CYS A N 1
ATOM 991 C CA . CYS A 1 123 ? -3.750 -3.489 -8.240 1.00 86.38 123 CYS A CA 1
ATOM 992 C C . CYS A 1 123 ? -3.418 -3.445 -6.742 1.00 86.38 123 CYS A C 1
ATOM 994 O O . CYS A 1 123 ? -2.360 -3.880 -6.275 1.00 86.38 123 CYS A O 1
ATOM 996 N N . ILE A 1 124 ? -4.363 -2.895 -5.976 1.00 88.62 124 ILE A N 1
ATOM 997 C CA . ILE A 1 124 ? -4.379 -2.938 -4.512 1.00 88.62 124 ILE A CA 1
ATOM 998 C C . ILE A 1 124 ? -5.485 -3.903 -4.108 1.00 88.62 124 ILE A C 1
ATOM 1000 O O . ILE A 1 124 ? -6.638 -3.731 -4.499 1.00 88.62 124 ILE A O 1
ATOM 1004 N N . LEU A 1 125 ? -5.131 -4.912 -3.320 1.00 87.44 125 LEU A N 1
ATOM 1005 C CA . LEU A 1 125 ? -6.048 -5.944 -2.862 1.00 87.44 125 LEU A CA 1
ATOM 1006 C C . LEU A 1 125 ? -6.392 -5.707 -1.395 1.00 87.44 125 LEU A C 1
ATOM 1008 O O . LEU A 1 125 ? -5.514 -5.636 -0.538 1.00 87.44 125 LEU A O 1
ATOM 1012 N N . LEU A 1 126 ? -7.687 -5.635 -1.107 1.00 86.75 126 LEU A N 1
ATOM 1013 C CA . LEU A 1 126 ? -8.220 -5.613 0.249 1.00 86.75 126 LEU A CA 1
ATOM 1014 C C . LEU A 1 126 ? -8.829 -6.984 0.528 1.00 86.75 126 LEU A C 1
ATOM 1016 O O . LEU A 1 126 ? -9.923 -7.284 0.053 1.00 86.75 126 LEU A O 1
ATOM 1020 N N . LYS A 1 127 ? -8.120 -7.836 1.271 1.00 87.19 127 LYS A N 1
ATOM 1021 C CA . LYS A 1 127 ? -8.620 -9.166 1.639 1.00 87.19 127 LYS A CA 1
ATOM 1022 C C . LYS A 1 127 ? -9.345 -9.072 2.981 1.00 87.19 127 LYS A C 1
ATOM 1024 O O . LYS A 1 127 ? -8.668 -8.898 3.994 1.00 87.19 127 LYS A O 1
ATOM 1029 N N . PRO A 1 128 ? -10.689 -9.142 3.024 1.00 84.38 128 PRO A N 1
ATOM 1030 C CA . PRO A 1 128 ? -11.409 -9.091 4.286 1.00 84.38 128 PRO A CA 1
ATOM 1031 C C . PRO A 1 128 ? -11.093 -10.341 5.099 1.00 84.38 128 PRO A C 1
ATOM 1033 O O . PRO A 1 128 ? -11.091 -11.454 4.573 1.00 84.38 128 PRO A O 1
ATOM 1036 N N . LYS A 1 129 ? -10.877 -10.161 6.395 1.00 79.88 129 LYS A N 1
ATOM 1037 C CA . LYS A 1 129 ? -10.897 -11.259 7.348 1.00 79.88 129 LYS A CA 1
ATOM 1038 C C . LYS A 1 129 ? -12.247 -11.274 8.029 1.00 79.88 129 LYS A C 1
ATOM 1040 O O . LYS A 1 129 ? -12.695 -10.258 8.564 1.00 79.88 129 LYS A O 1
ATOM 1045 N N . ALA A 1 130 ? -12.904 -12.429 7.978 1.00 66.62 130 ALA A N 1
ATOM 1046 C CA . ALA A 1 130 ? -14.043 -12.673 8.841 1.00 66.62 130 ALA A CA 1
ATOM 1047 C C . ALA A 1 130 ? -13.576 -12.459 10.284 1.00 66.62 130 ALA A C 1
ATOM 1049 O O . ALA A 1 130 ? -12.501 -12.935 10.664 1.00 66.62 130 ALA A O 1
ATOM 1050 N N . LYS A 1 131 ? -14.364 -11.729 11.080 1.00 56.03 131 LYS A N 1
ATOM 1051 C CA . LYS A 1 131 ? -14.219 -11.824 12.530 1.00 56.03 131 LYS A CA 1
ATOM 1052 C C . LYS A 1 131 ? -14.353 -13.309 12.846 1.00 56.03 131 LYS A C 1
ATOM 1054 O O . LYS A 1 131 ? -15.345 -13.919 12.462 1.00 56.03 131 LYS A O 1
ATOM 1059 N N . ILE A 1 132 ? -13.334 -13.892 13.467 1.00 49.81 132 ILE A N 1
ATOM 1060 C CA . ILE A 1 132 ? -13.500 -15.184 14.117 1.00 49.81 132 ILE A CA 1
ATOM 1061 C C . ILE A 1 132 ? -14.459 -14.874 15.264 1.00 49.81 132 ILE A C 1
ATOM 1063 O O . ILE A 1 132 ? -14.041 -14.349 16.295 1.00 49.81 132 ILE A O 1
ATOM 1067 N N . GLU A 1 133 ? -15.758 -15.048 15.031 1.00 43.72 133 GLU A N 1
ATOM 1068 C CA . GLU A 1 133 ? -16.708 -15.192 16.124 1.00 43.72 133 GLU A CA 1
ATOM 1069 C C . GLU A 1 133 ? -16.194 -16.393 16.909 1.00 43.72 133 GLU A C 1
ATOM 1071 O O . GLU A 1 133 ? -16.051 -17.488 16.364 1.00 43.72 133 GLU A O 1
ATOM 1076 N N . ALA A 1 134 ? -15.745 -16.139 18.138 1.00 46.78 134 ALA A N 1
ATOM 1077 C CA . ALA A 1 134 ? -15.404 -17.206 19.052 1.00 46.78 134 ALA A CA 1
ATOM 1078 C C . ALA A 1 134 ? -16.641 -18.100 19.134 1.00 46.78 134 ALA A C 1
ATOM 1080 O O . ALA A 1 134 ? -17.714 -17.616 19.485 1.00 46.78 134 ALA A O 1
ATOM 1081 N N . ASP A 1 135 ? -16.481 -19.353 18.720 1.00 46.41 135 ASP A N 1
ATOM 1082 C CA . ASP A 1 135 ? -17.505 -20.385 18.783 1.00 46.41 135 ASP A CA 1
ATOM 1083 C C . ASP A 1 135 ? -17.955 -20.465 20.250 1.00 46.41 135 ASP A C 1
ATOM 1085 O O . ASP A 1 135 ? -17.215 -20.950 21.112 1.00 46.41 135 ASP A O 1
ATOM 1089 N N . GLU A 1 136 ? -19.101 -19.862 20.575 1.00 51.91 136 GLU A N 1
ATOM 1090 C CA . GLU A 1 136 ? -19.707 -20.040 21.888 1.00 51.91 136 GLU A CA 1
ATOM 1091 C C . GLU A 1 136 ? -20.009 -21.537 22.015 1.00 51.91 136 GLU A C 1
ATOM 1093 O O . GLU A 1 136 ? -20.670 -22.094 21.131 1.00 51.91 136 GLU A O 1
ATOM 1098 N N . PRO A 1 137 ? -19.516 -22.225 23.063 1.00 47.38 137 PRO A N 1
ATOM 1099 C CA . PRO A 1 137 ? -19.781 -23.642 23.219 1.00 47.38 137 PRO A CA 1
ATOM 1100 C C . PRO A 1 137 ? -21.294 -23.822 23.316 1.00 47.38 137 PRO A C 1
ATOM 1102 O O . PRO A 1 137 ? -21.922 -23.356 24.267 1.00 47.38 137 PRO A O 1
ATOM 1105 N N . ARG A 1 138 ? -21.884 -24.476 22.309 1.00 55.03 138 ARG A N 1
ATOM 1106 C CA . ARG A 1 138 ? -23.273 -24.925 22.373 1.00 55.03 138 ARG A CA 1
ATOM 1107 C C . ARG A 1 138 ? -23.364 -25.875 23.561 1.00 55.03 138 ARG A C 1
ATOM 1109 O O . ARG A 1 138 ? -22.803 -26.965 23.526 1.00 55.03 138 ARG A O 1
ATOM 1116 N N . ASP A 1 139 ? -24.000 -25.402 24.628 1.00 57.03 139 ASP A N 1
ATOM 1117 C CA . ASP A 1 139 ? -24.337 -26.175 25.820 1.00 57.03 139 ASP A CA 1
ATOM 1118 C C . ASP A 1 139 ? -25.300 -27.281 25.351 1.00 57.03 139 ASP A C 1
ATOM 1120 O O . ASP A 1 139 ? -26.499 -27.055 25.188 1.00 57.03 139 ASP A O 1
ATOM 1124 N N . GLU A 1 140 ? -24.756 -28.452 25.005 1.00 52.47 140 GLU A N 1
ATOM 1125 C CA . GLU A 1 140 ? -25.529 -29.660 24.720 1.00 52.47 140 GLU A CA 1
ATOM 1126 C C . GLU A 1 140 ? -26.155 -30.140 26.033 1.00 52.47 140 GLU A C 1
ATOM 1128 O O . GLU A 1 140 ? -25.637 -31.010 26.734 1.00 52.47 140 GLU A O 1
ATOM 1133 N N . ARG A 1 141 ? -27.280 -29.524 26.390 1.00 54.03 141 ARG A N 1
ATOM 1134 C CA . ARG A 1 141 ? -28.243 -30.087 27.325 1.00 54.03 141 ARG A CA 1
ATOM 1135 C C . ARG A 1 141 ? -29.546 -30.294 26.588 1.00 54.03 141 ARG A C 1
ATOM 1137 O O . ARG A 1 141 ? -30.273 -29.330 26.380 1.00 54.03 141 ARG A O 1
ATOM 1144 N N . GLU A 1 142 ? -29.805 -31.549 26.242 1.00 47.12 142 GLU A N 1
ATOM 1145 C CA . GLU A 1 142 ? -31.117 -32.204 26.321 1.00 47.12 142 GLU A CA 1
ATOM 1146 C C . GLU A 1 142 ? -30.956 -33.726 26.222 1.00 47.12 142 GLU A C 1
ATOM 1148 O O . GLU A 1 142 ? -30.243 -34.200 25.310 1.00 47.12 142 GLU A O 1
#

pLDDT: mean 73.35, std 11.2, range [43.72, 88.62]

Radius of gyration: 18.55 Å; chains: 1; bounding box: 54×46×49 Å

Foldseek 3Di:
DKAFDPFAAQAWWQKKFKWDAPCVPPVPDDQFKFKKAKKKWAQAPVRDIDIHTFWDQDPVRDTHRIDIDPGRHDIDIGRRHGRDGHRHGCPPVPDRHGIMMDMGRDDDPVCCVHHPDDIGTDDMDIGGDDPPPPPDPPPPDD

Sequence (142 aa):
MKFRLADVKSTAYDVCVVLLPQNITDPEAAAKPYQFKADIGYIDENGAKKSYTCSWIDEKNKKQTKFNTNDPLHVDTVVLAKDFVFPTCNWYEQTNEHFYLTLTCSMSAAENKKYSRPIYIDCILLKPKAKIEADEPRDERE